Protein AF-A7RXL7-F1 (afdb_monomer)

Organism: Nematostella vectensis (NCBI:txid45351)

pLDDT: mean 79.3, std 6.19, range [54.34, 87.06]

Solvent-accessible surface area (backbone atoms only — not comparable to full-atom values): 6819 Å² total; per-residue (Å²): 88,78,49,80,42,69,47,78,43,75,47,77,44,67,46,61,31,39,38,41,32,39,37,41,36,38,36,43,36,38,38,40,35,38,38,41,33,40,39,40,36,37,36,44,30,40,35,41,36,39,38,41,29,40,34,39,34,36,33,42,14,43,27,36,27,37,29,42,19,44,31,35,27,38,27,41,9,59,71,20,36,11,36,24,42,16,46,30,36,18,37,13,39,12,52,29,32,8,36,15,43,10,48,27,33,20,37,8,40,12,44,36,34,12,34,24,40,27,47,51,86,32,50,29,40,20,42,12,55,26,36,15,38,35,39,28,38,20,39,31,39,35,34,10,42,35,36,30,38,34,47,29,38,31,40,36,38,34,62,49,60,65,51,68,47,79,48,49,60,62,50,72,46,112

Nearest PDB structures (foldseek):
  4kh3-assembly1_A  TM=2.707E-01  e=5.038E+00  Escherichia coli CFT073
  5awf-assembly1_B  TM=1.633E-01  e=7.464E+00  Escherichia coli K-12

Secondary structure (DSSP, 8-state):
-B--EEEEEE--EEEEEE--EEEEEE--EEEEEE--EEEEEE--EEEEEE--EEEEEE--EEEEEE--EEEEEE--BSSSEEE--EEEEEE--BSSEEE--EEEEEE--BSSEEE--B-SSSEEEEEESSEEE--EEEEEEEEEEEEEEEEEEEEEE--EEEEEEEEEEEEEE-

Structure (mmCIF, N/CA/C/O backbone):
data_AF-A7RXL7-F1
#
_entry.id   AF-A7RXL7-F1
#
loop_
_atom_site.group_PDB
_atom_site.id
_atom_site.type_symbol
_atom_site.label_atom_id
_atom_site.label_alt_id
_atom_site.label_comp_id
_atom_site.label_asym_id
_atom_site.label_entity_id
_atom_site.label_seq_id
_atom_site.pdbx_PDB_ins_code
_atom_site.Cartn_x
_atom_site.Cartn_y
_atom_site.Cartn_z
_atom_site.occupancy
_atom_site.B_iso_or_equiv
_atom_site.auth_seq_id
_atom_site.auth_comp_id
_atom_site.auth_asym_id
_atom_site.auth_atom_id
_atom_site.pdbx_PDB_model_num
ATOM 1 N N . SER A 1 1 ? -0.174 -0.316 28.210 1.00 63.88 1 SER A N 1
ATOM 2 C CA . SER A 1 1 ? -1.585 -0.560 28.587 1.00 63.88 1 SER A CA 1
ATOM 3 C C . SER A 1 1 ? -2.302 -1.391 27.537 1.00 63.88 1 SER A C 1
ATOM 5 O O . SER A 1 1 ? -1.949 -1.295 26.365 1.00 63.88 1 SER A O 1
ATOM 7 N N . THR A 1 2 ? -3.284 -2.207 27.929 1.00 75.81 2 THR A N 1
ATOM 8 C CA . THR A 1 2 ? -4.058 -3.073 27.020 1.00 75.81 2 THR A CA 1
ATOM 9 C C . THR A 1 2 ? -5.539 -2.704 27.046 1.00 75.81 2 THR A C 1
ATOM 11 O O . THR A 1 2 ? -6.138 -2.681 28.116 1.00 75.81 2 THR A O 1
ATOM 14 N N . CYS A 1 3 ? -6.138 -2.443 25.881 1.00 71.31 3 CYS A N 1
ATOM 15 C CA . CYS A 1 3 ? -7.556 -2.077 25.762 1.00 71.31 3 CYS A CA 1
ATOM 16 C C . CYS A 1 3 ? -8.252 -2.955 24.706 1.00 71.31 3 CYS A C 1
ATOM 18 O O . CYS A 1 3 ? -8.217 -2.622 23.520 1.00 71.31 3 C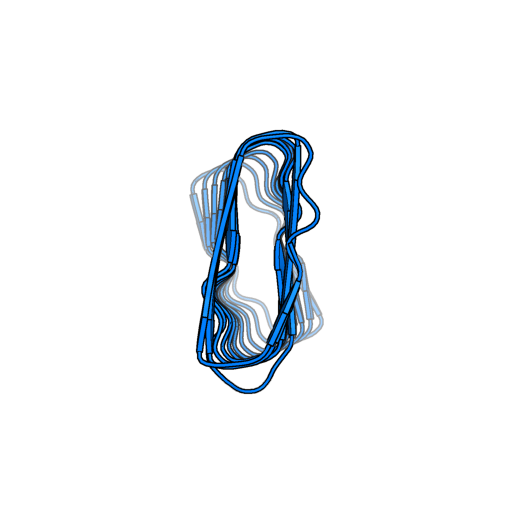YS A O 1
ATOM 20 N N . PRO A 1 4 ? -8.825 -4.107 25.098 1.00 78.12 4 PRO A N 1
ATOM 21 C CA . PRO A 1 4 ? -9.578 -4.960 24.189 1.00 78.12 4 PRO A CA 1
ATOM 22 C C . PRO A 1 4 ? -10.978 -4.397 23.909 1.00 78.12 4 PRO A C 1
ATOM 24 O O . PRO A 1 4 ? -11.679 -3.980 24.826 1.00 78.12 4 PRO A O 1
ATOM 27 N N . ALA A 1 5 ? -11.404 -4.447 22.647 1.00 75.38 5 ALA A N 1
ATOM 28 C CA . ALA A 1 5 ? -12.694 -3.929 22.192 1.00 75.38 5 ALA A CA 1
ATOM 29 C C . ALA A 1 5 ? -13.481 -4.936 21.331 1.00 75.38 5 ALA A C 1
ATOM 31 O O . ALA A 1 5 ? -12.906 -5.699 20.544 1.00 75.38 5 ALA A O 1
ATOM 32 N N . ARG A 1 6 ? -14.817 -4.916 21.442 1.00 75.62 6 ARG A N 1
ATOM 33 C CA . ARG A 1 6 ? -15.749 -5.671 20.585 1.00 75.62 6 ARG A CA 1
ATOM 34 C C . ARG A 1 6 ? -16.899 -4.771 20.134 1.00 75.62 6 ARG A C 1
ATOM 36 O O . ARG A 1 6 ? -17.438 -4.025 20.940 1.00 75.62 6 ARG A O 1
ATOM 43 N N . GLY A 1 7 ? -17.310 -4.901 18.875 1.00 76.44 7 GLY A N 1
ATOM 44 C CA . GLY A 1 7 ? -18.376 -4.081 18.296 1.00 76.44 7 GLY A CA 1
ATOM 45 C C . GLY A 1 7 ? -17.825 -2.764 17.758 1.00 76.44 7 GLY A C 1
ATOM 46 O O . GLY A 1 7 ? -16.841 -2.785 17.022 1.00 76.44 7 GLY A O 1
ATOM 47 N N . VAL A 1 8 ? -18.466 -1.644 18.099 1.00 80.56 8 VAL A N 1
ATOM 48 C CA . VAL A 1 8 ? -17.968 -0.292 17.806 1.00 80.56 8 VAL A CA 1
ATOM 49 C C . VAL A 1 8 ? -17.263 0.237 19.050 1.00 80.56 8 VAL A C 1
ATOM 51 O O . VAL A 1 8 ? -17.856 0.254 20.127 1.00 80.56 8 VAL A O 1
ATOM 54 N N . SER A 1 9 ? -15.990 0.619 18.955 1.00 79.44 9 SER A N 1
ATOM 55 C CA . SER A 1 9 ? -15.236 1.057 20.139 1.00 79.44 9 SER A CA 1
ATOM 56 C C . SER A 1 9 ? -14.119 2.048 19.833 1.00 79.44 9 SER A C 1
ATOM 58 O O . SER A 1 9 ? -13.564 2.084 18.732 1.00 79.44 9 SER A O 1
ATOM 60 N N . THR A 1 10 ? -13.749 2.809 20.863 1.00 82.56 10 THR A N 1
ATOM 61 C CA . THR A 1 10 ? -12.677 3.805 20.821 1.00 82.56 10 THR A CA 1
ATOM 62 C C . THR A 1 10 ? -11.711 3.556 21.976 1.00 82.56 10 THR A C 1
ATOM 64 O O . THR A 1 10 ? -12.124 3.569 23.132 1.00 82.56 10 THR A O 1
ATOM 67 N N . CYS A 1 11 ? -10.423 3.349 21.688 1.00 77.56 11 CYS A N 1
ATOM 68 C CA . CYS A 1 11 ? -9.404 3.061 22.705 1.00 77.56 11 CYS A CA 1
ATOM 69 C C . CYS A 1 11 ? -8.204 4.015 22.580 1.00 77.56 11 CYS A C 1
ATOM 71 O O . CYS A 1 11 ? -7.239 3.700 21.878 1.00 77.56 11 CYS A O 1
ATOM 73 N N . PRO A 1 12 ? -8.249 5.192 23.231 1.00 82.25 12 PRO A N 1
ATOM 74 C CA . PRO A 1 12 ? -7.122 6.114 23.280 1.00 82.25 12 PRO A CA 1
ATOM 75 C C . PRO A 1 12 ? -5.987 5.572 24.152 1.00 82.25 12 PRO A C 1
ATOM 77 O O . PRO A 1 12 ? -6.221 5.097 25.261 1.00 82.25 12 PRO A O 1
ATOM 80 N N . ALA A 1 13 ? -4.750 5.703 23.682 1.00 77.06 13 ALA A N 1
ATOM 81 C CA . ALA A 1 13 ? -3.569 5.227 24.391 1.00 77.06 13 ALA A CA 1
ATOM 82 C C . ALA A 1 13 ? -2.415 6.245 24.394 1.00 77.06 13 ALA A C 1
ATOM 84 O O . ALA A 1 13 ? -2.224 7.021 23.451 1.00 77.06 13 ALA A O 1
ATOM 85 N N . LYS A 1 14 ? -1.611 6.222 25.463 1.00 80.19 14 LYS A N 1
ATOM 86 C CA . LYS A 1 14 ? -0.350 6.969 25.596 1.00 80.19 14 LYS A CA 1
ATOM 87 C C . LYS A 1 14 ? 0.764 6.019 26.045 1.00 80.19 14 LYS A C 1
ATOM 89 O O . LYS A 1 14 ? 0.511 5.108 26.828 1.00 80.19 14 LYS A O 1
ATOM 94 N N . GLY A 1 15 ? 1.987 6.251 25.573 1.00 79.56 15 GLY A N 1
ATOM 95 C CA . GLY A 1 15 ? 3.134 5.385 25.859 1.00 79.56 15 GLY A CA 1
ATOM 96 C C . GLY A 1 15 ? 3.096 4.107 25.022 1.00 79.56 15 GLY A C 1
ATOM 97 O O . GLY A 1 15 ? 2.686 4.154 23.865 1.00 79.56 15 GLY A O 1
ATOM 98 N N . VAL A 1 16 ? 3.519 2.980 25.599 1.00 83.44 16 VAL A N 1
ATOM 99 C CA . VAL A 1 16 ? 3.490 1.660 24.947 1.00 83.44 16 VAL A CA 1
ATOM 100 C C . VAL A 1 16 ? 2.136 0.997 25.199 1.00 83.44 16 VAL A C 1
ATOM 102 O O . VAL A 1 16 ? 1.749 0.772 26.352 1.00 83.44 16 VAL A O 1
ATOM 105 N N 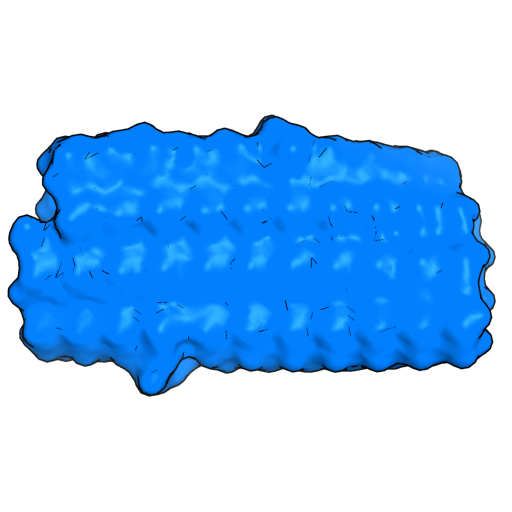. SER A 1 17 ? 1.374 0.710 24.141 1.00 81.31 17 SER A N 1
ATOM 106 C CA . SER A 1 17 ? 0.018 0.157 24.282 1.00 81.31 17 SER A CA 1
ATOM 107 C C . SER A 1 17 ? -0.394 -0.838 23.205 1.00 81.31 17 SER A C 1
ATOM 109 O O . SER A 1 17 ? 0.056 -0.773 22.061 1.00 81.31 17 SER A O 1
ATOM 111 N N . THR A 1 18 ? -1.315 -1.729 23.577 1.00 83.19 18 THR A N 1
ATOM 112 C CA . THR A 1 18 ? -1.871 -2.752 22.689 1.00 83.19 18 THR A CA 1
ATOM 113 C C . THR A 1 18 ? -3.399 -2.724 22.729 1.00 83.19 18 THR A C 1
ATOM 115 O O . THR A 1 18 ? -4.000 -2.947 23.777 1.00 83.19 18 THR A O 1
ATOM 118 N N . CYS A 1 19 ? -4.047 -2.489 21.589 1.00 80.19 19 CYS A N 1
ATOM 119 C CA . CYS A 1 19 ? -5.506 -2.351 21.498 1.00 80.19 19 CYS A CA 1
ATOM 120 C C . CYS A 1 19 ? -6.090 -3.380 20.514 1.00 80.19 19 CYS A C 1
ATOM 122 O O . CYS A 1 19 ? -6.258 -3.067 19.331 1.00 80.19 19 CYS A O 1
ATOM 124 N N . PRO A 1 20 ? -6.339 -4.631 20.949 1.00 84.06 20 PRO A N 1
ATOM 125 C CA . PRO A 1 20 ? -6.944 -5.646 20.099 1.00 84.06 20 PRO A CA 1
ATOM 126 C C . PRO A 1 20 ? -8.446 -5.398 19.918 1.00 84.06 20 PRO A C 1
ATOM 128 O O . PRO A 1 20 ? -9.171 -5.231 20.897 1.00 84.06 20 PRO A O 1
ATOM 131 N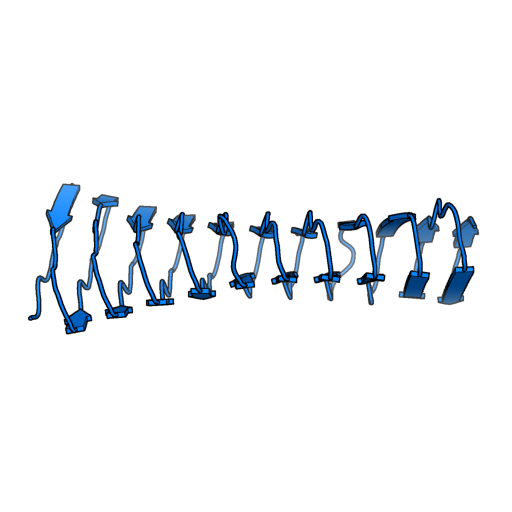 N . ALA A 1 21 ? -8.936 -5.448 18.679 1.00 81.31 21 ALA A N 1
ATOM 132 C CA . ALA A 1 21 ? -10.341 -5.176 18.383 1.00 81.31 21 ALA A CA 1
ATOM 133 C C . ALA A 1 21 ? -11.005 -6.198 17.446 1.00 81.31 21 ALA A C 1
ATOM 135 O O . ALA A 1 21 ? -10.378 -6.772 16.548 1.00 81.31 21 ALA A O 1
ATOM 136 N N . ARG A 1 22 ? -12.315 -6.402 17.630 1.00 83.44 22 ARG A N 1
ATOM 137 C CA . ARG A 1 22 ? -13.193 -7.107 16.681 1.00 83.44 22 ARG A CA 1
ATOM 138 C C . ARG A 1 22 ? -14.406 -6.239 16.347 1.00 83.44 22 ARG A C 1
ATOM 140 O O . ARG A 1 22 ? -15.131 -5.866 17.261 1.00 83.44 22 ARG A O 1
ATOM 147 N N . GLY A 1 23 ? -14.656 -5.988 15.065 1.00 83.56 23 GLY A N 1
ATOM 148 C CA . GLY A 1 23 ? -15.726 -5.103 14.597 1.00 83.56 23 GLY A CA 1
ATOM 149 C C . GLY A 1 23 ? -15.164 -3.816 14.000 1.00 83.56 23 GLY A C 1
ATOM 150 O O . GLY A 1 23 ? -14.261 -3.881 13.166 1.00 83.56 23 GLY A O 1
ATOM 151 N N . VAL A 1 24 ? -15.700 -2.669 14.415 1.00 83.88 24 VAL A N 1
ATOM 152 C CA . VAL A 1 24 ? -15.262 -1.334 13.992 1.00 83.88 24 VAL A CA 1
ATOM 153 C C . VAL A 1 24 ? -14.543 -0.668 15.161 1.00 83.88 24 VAL A C 1
ATOM 155 O O . VAL A 1 24 ? -15.140 -0.432 16.205 1.00 83.88 24 VAL A O 1
ATOM 158 N N . SER A 1 25 ? -13.258 -0.356 15.017 1.00 82.62 25 SER A N 1
ATOM 159 C CA . SER A 1 25 ? -12.479 0.209 16.123 1.00 82.62 25 SER A CA 1
ATOM 160 C C . SER A 1 25 ? -11.669 1.420 15.716 1.00 82.62 25 SER A C 1
ATOM 162 O O . SER A 1 25 ? -11.098 1.461 14.627 1.00 82.62 25 SER A O 1
ATOM 164 N N . THR A 1 26 ? -11.566 2.377 16.636 1.00 84.25 26 THR A N 1
ATOM 165 C CA . THR A 1 26 ? -10.654 3.512 16.515 1.00 84.25 26 THR A CA 1
ATOM 166 C C . THR A 1 26 ? -9.684 3.538 17.690 1.00 84.25 26 THR A C 1
ATOM 168 O O . THR A 1 26 ? -10.097 3.630 18.843 1.00 84.25 26 THR A O 1
ATOM 171 N N . CYS A 1 27 ? -8.382 3.495 17.416 1.00 79.81 27 CYS A N 1
ATOM 172 C CA . CYS A 1 27 ? -7.338 3.455 18.443 1.00 79.81 27 CYS A CA 1
ATOM 173 C C . CYS A 1 27 ? -6.340 4.608 18.250 1.00 79.81 27 CYS A C 1
ATOM 175 O O . CYS A 1 27 ? -5.299 4.417 17.617 1.00 79.81 27 CYS A O 1
ATOM 177 N N . PRO A 1 28 ? -6.645 5.826 18.736 1.00 84.69 28 PRO A N 1
ATOM 178 C CA . PRO A 1 28 ? -5.704 6.937 18.701 1.00 84.69 28 PRO A CA 1
ATOM 179 C C . PRO A 1 28 ? -4.563 6.717 19.696 1.00 84.69 28 PRO A C 1
ATOM 181 O O . PRO A 1 28 ? -4.805 6.482 20.879 1.00 84.69 28 PRO A O 1
ATOM 184 N N . ALA A 1 29 ? -3.322 6.860 19.241 1.00 82.19 29 ALA A N 1
ATOM 185 C CA . ALA A 1 29 ? -2.147 6.614 20.064 1.00 82.19 29 ALA A CA 1
ATOM 186 C C . ALA A 1 29 ? -1.098 7.733 20.010 1.00 82.19 29 ALA A C 1
ATOM 188 O O . ALA A 1 29 ? -0.861 8.367 18.976 1.00 82.19 29 ALA A O 1
ATOM 189 N N . ARG A 1 30 ? -0.409 7.943 21.137 1.00 83.56 30 ARG A N 1
ATOM 190 C CA . ARG A 1 30 ? 0.841 8.715 21.217 1.00 83.56 30 ARG A CA 1
ATOM 191 C C . ARG A 1 30 ? 1.936 7.853 21.837 1.00 83.56 30 ARG A C 1
ATOM 193 O O . ARG A 1 30 ? 1.797 7.461 22.991 1.00 83.56 30 ARG A O 1
ATOM 200 N N . GLY A 1 31 ? 3.020 7.626 21.104 1.00 83.00 31 GLY A N 1
ATOM 201 C CA . GLY A 1 31 ? 4.101 6.723 21.496 1.00 83.00 31 GLY A CA 1
ATOM 202 C C . GLY A 1 31 ? 4.172 5.509 20.576 1.00 83.00 31 GLY A C 1
ATOM 203 O O . GLY A 1 31 ? 4.053 5.653 19.358 1.00 83.00 31 GLY A O 1
ATOM 204 N N . GLU A 1 32 ? 4.378 4.335 21.162 1.00 84.38 32 GLU A N 1
ATOM 205 C CA . GLU A 1 32 ? 4.424 3.061 20.451 1.00 84.38 32 GLU A CA 1
ATOM 206 C C . GLU A 1 32 ? 3.099 2.322 20.637 1.00 84.38 32 GLU A C 1
ATOM 208 O O . GLU A 1 32 ? 2.609 2.160 21.757 1.00 84.38 32 GLU A O 1
ATOM 213 N N . SER A 1 33 ? 2.458 1.889 19.553 1.00 83.56 33 SER A N 1
ATOM 214 C CA . SER A 1 33 ? 1.171 1.203 19.679 1.00 83.56 33 SER A CA 1
ATOM 215 C C . SER A 1 33 ? 0.951 0.087 18.683 1.00 83.56 33 SER A C 1
ATOM 217 O O . SER A 1 33 ? 1.217 0.235 17.492 1.00 83.56 33 SER A O 1
ATOM 219 N N . THR A 1 34 ? 0.376 -1.005 19.185 1.00 84.88 34 THR A N 1
ATOM 220 C CA . THR A 1 34 ? 0.017 -2.183 18.397 1.00 84.88 34 THR A CA 1
ATOM 221 C C . THR A 1 34 ? -1.492 -2.403 18.436 1.00 84.88 34 THR A C 1
ATOM 223 O O . THR A 1 34 ? -2.069 -2.654 19.489 1.00 84.88 34 THR A O 1
ATOM 226 N N . CYS A 1 35 ? -2.160 -2.314 17.290 1.00 81.06 35 CYS A N 1
ATOM 227 C CA . CYS A 1 35 ? -3.621 -2.384 17.195 1.00 81.06 35 CYS A CA 1
ATOM 228 C C . CYS A 1 35 ? -4.056 -3.514 16.253 1.00 81.06 35 CYS A C 1
ATOM 230 O O . CYS A 1 35 ? -4.350 -3.265 15.081 1.00 81.06 35 CYS A O 1
ATOM 232 N N . PRO A 1 36 ? -4.057 -4.775 16.719 1.00 85.50 36 PRO A N 1
ATOM 233 C CA . PRO A 1 36 ? -4.502 -5.892 15.906 1.00 85.50 36 PRO A CA 1
ATOM 234 C C . PRO A 1 36 ? -6.031 -5.914 15.806 1.00 85.50 36 PRO A C 1
ATOM 236 O O . PRO A 1 36 ? -6.728 -5.895 16.819 1.00 85.50 36 PRO A O 1
ATOM 239 N N . ALA A 1 37 ? -6.564 -6.003 14.589 1.00 83.88 37 ALA A N 1
ATOM 240 C CA . ALA A 1 37 ? -8.002 -5.921 14.354 1.00 83.88 37 ALA A CA 1
ATOM 241 C C . ALA A 1 37 ? -8.553 -7.010 13.423 1.00 83.88 37 ALA A C 1
ATOM 243 O O . ALA A 1 37 ? -7.895 -7.482 12.490 1.00 83.88 37 ALA A O 1
ATOM 244 N N . ARG A 1 38 ? -9.812 -7.392 13.656 1.00 85.94 38 ARG A N 1
ATOM 245 C CA . ARG A 1 38 ? -10.648 -8.130 12.697 1.00 85.94 38 ARG A CA 1
ATOM 246 C C . ARG A 1 38 ? -11.886 -7.294 12.379 1.00 85.94 38 ARG A C 1
ATOM 248 O O . ARG A 1 38 ? -12.670 -7.044 13.289 1.00 85.94 38 ARG A O 1
ATOM 255 N N . GLY A 1 39 ? -12.063 -6.903 11.120 1.00 85.81 39 GLY A N 1
ATOM 256 C CA . GLY A 1 39 ? -13.109 -5.981 10.676 1.00 85.81 39 GLY A CA 1
ATOM 257 C C . GLY A 1 39 ? -12.517 -4.683 10.128 1.00 85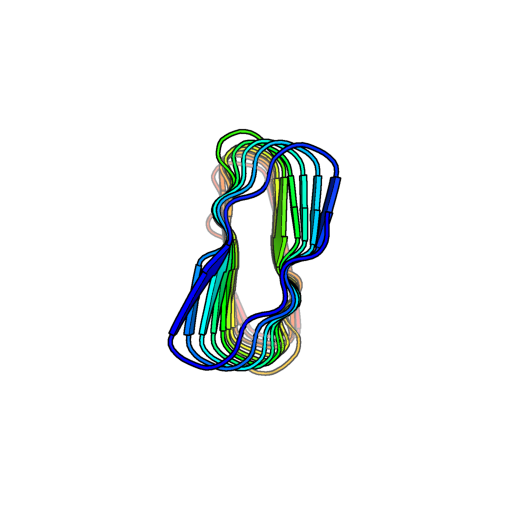.81 39 GLY A C 1
ATOM 258 O O . GLY A 1 39 ? -11.590 -4.730 9.320 1.00 85.81 39 GLY A O 1
ATOM 259 N N . VAL A 1 40 ? -13.054 -3.545 10.566 1.00 84.44 40 VAL A N 1
ATOM 260 C CA . VAL A 1 40 ? -12.612 -2.203 10.165 1.00 84.44 40 VAL A CA 1
ATOM 261 C C . VAL A 1 40 ? -11.851 -1.563 11.321 1.00 84.44 40 VAL A C 1
ATOM 263 O O . VAL A 1 40 ? -12.361 -1.479 12.436 1.00 84.44 40 VAL A O 1
ATOM 266 N N . SER A 1 41 ? -10.627 -1.103 11.077 1.00 83.56 41 SER A N 1
ATOM 267 C CA . SER A 1 41 ? -9.807 -0.477 12.116 1.00 83.56 41 SER A CA 1
ATOM 268 C C . SER A 1 41 ? -9.172 0.814 11.647 1.00 83.56 41 SER A C 1
ATOM 270 O O . SER A 1 41 ? -8.555 0.851 10.583 1.00 83.56 41 SER A O 1
ATOM 272 N N . THR A 1 42 ? -9.268 1.846 12.480 1.00 85.81 42 THR A N 1
ATOM 273 C CA . THR A 1 42 ? -8.579 3.117 12.281 1.00 85.81 42 THR A CA 1
ATOM 274 C C . THR A 1 42 ? -7.630 3.372 13.446 1.00 85.81 42 THR A C 1
ATOM 276 O O . THR A 1 42 ? -8.064 3.465 14.591 1.00 85.81 42 THR A O 1
ATOM 279 N N . CYS A 1 43 ? -6.328 3.510 13.198 1.00 81.75 43 CYS A N 1
ATOM 280 C CA . CYS A 1 43 ? -5.354 3.762 14.267 1.00 81.75 43 CYS A CA 1
ATOM 281 C C . CYS A 1 43 ? -4.480 4.977 13.938 1.00 81.75 43 CYS A C 1
ATOM 283 O O . CYS A 1 43 ? -3.398 4.842 13.362 1.00 81.75 43 CYS A O 1
ATOM 285 N N . PRO A 1 44 ? -4.947 6.190 14.274 1.00 85.88 44 PRO A N 1
ATOM 286 C CA . PRO A 1 44 ? -4.143 7.394 14.154 1.00 85.88 44 PRO A CA 1
ATOM 287 C C . PRO A 1 44 ? -3.038 7.399 15.211 1.00 85.88 44 PRO A C 1
ATOM 289 O O . PRO A 1 44 ? -3.322 7.290 16.403 1.00 85.88 44 PRO A O 1
ATOM 292 N N . ALA A 1 45 ? -1.788 7.592 14.803 1.00 83.31 45 ALA A N 1
ATOM 293 C CA . ALA A 1 45 ? -0.655 7.573 15.719 1.00 83.31 45 ALA A CA 1
ATOM 294 C C . ALA A 1 45 ? 0.283 8.776 15.564 1.00 83.31 45 ALA A C 1
ATOM 296 O O . ALA A 1 45 ? 0.535 9.289 14.471 1.00 83.31 45 ALA A O 1
ATOM 297 N N . ARG A 1 46 ? 0.861 9.212 16.686 1.00 85.25 46 ARG A N 1
ATOM 298 C CA . ARG A 1 46 ? 2.073 10.044 16.714 1.00 85.25 46 ARG A CA 1
ATOM 299 C C . ARG A 1 46 ? 3.193 9.217 17.339 1.00 85.25 46 ARG A C 1
ATOM 301 O O . ARG A 1 46 ? 3.098 8.911 18.524 1.00 85.25 46 ARG A O 1
ATOM 308 N N . GLY A 1 47 ? 4.214 8.871 16.558 1.00 84.94 47 GLY A N 1
ATOM 309 C CA . GLY A 1 47 ? 5.274 7.943 16.961 1.00 84.94 47 GLY A CA 1
ATOM 310 C C . GLY A 1 47 ? 5.340 6.713 16.056 1.00 84.94 47 GLY A C 1
ATOM 311 O O . GLY A 1 47 ? 5.363 6.853 14.831 1.00 84.94 47 GLY A O 1
ATOM 312 N N . VAL A 1 48 ? 5.387 5.527 16.664 1.00 84.25 48 VAL A N 1
ATOM 313 C CA . VAL A 1 48 ? 5.489 4.235 15.973 1.00 84.25 48 VAL A CA 1
ATOM 314 C C . VAL A 1 48 ? 4.170 3.486 16.123 1.00 84.25 48 VAL A C 1
ATOM 316 O O . VAL A 1 48 ? 3.661 3.322 17.230 1.00 84.25 48 VAL A O 1
ATOM 319 N N . SER A 1 49 ? 3.594 3.032 15.013 1.00 83.75 49 SER A N 1
ATOM 320 C CA . SER A 1 49 ? 2.335 2.287 15.038 1.00 83.75 49 SER A CA 1
ATOM 321 C C . SER A 1 49 ? 2.381 1.043 14.175 1.00 83.75 49 SER A C 1
ATOM 323 O O . SER A 1 49 ? 2.824 1.090 13.027 1.00 83.75 49 SER A O 1
ATOM 325 N N . THR A 1 50 ? 1.861 -0.046 14.733 1.00 85.94 50 THR A N 1
ATOM 326 C CA . THR A 1 50 ? 1.709 -1.328 14.060 1.00 85.94 50 THR A CA 1
ATOM 327 C C . THR A 1 50 ? 0.242 -1.749 14.080 1.00 85.94 50 THR A C 1
ATOM 329 O O . THR A 1 50 ? -0.349 -1.937 15.142 1.00 85.94 50 THR A O 1
ATOM 332 N N . CYS A 1 51 ? -0.352 -1.937 12.905 1.00 82.56 51 CYS A N 1
ATOM 333 C CA . CYS A 1 51 ? -1.769 -2.254 12.731 1.00 82.56 51 CYS A CA 1
ATOM 334 C C . CYS A 1 51 ? -1.984 -3.529 11.905 1.00 82.56 51 CYS A C 1
ATOM 336 O O . CYS A 1 51 ? -2.235 -3.455 10.700 1.00 82.56 51 CYS A O 1
ATOM 338 N N . PRO A 1 52 ? -1.876 -4.723 12.502 1.00 85.94 52 PRO A N 1
ATOM 339 C CA . PRO A 1 52 ? -2.217 -5.952 11.803 1.00 85.94 52 PRO A CA 1
ATOM 340 C C . PRO A 1 52 ? -3.737 -6.084 11.660 1.00 85.94 52 PRO A C 1
ATOM 342 O O . PRO A 1 52 ? -4.449 -6.085 12.662 1.00 85.94 52 PRO A O 1
ATOM 345 N N . ALA A 1 53 ? -4.251 -6.268 10.446 1.00 84.62 53 ALA A N 1
ATOM 346 C CA . ALA A 1 53 ? -5.691 -6.375 10.223 1.00 84.62 53 ALA A CA 1
ATOM 347 C C . ALA A 1 53 ? -6.112 -7.553 9.336 1.00 84.62 53 ALA A C 1
ATOM 349 O O . ALA A 1 53 ? -5.425 -7.971 8.401 1.00 84.62 53 ALA A O 1
ATOM 350 N N . ARG A 1 54 ? -7.304 -8.086 9.616 1.00 87.06 54 ARG A N 1
ATOM 351 C CA . ARG A 1 54 ? -8.093 -8.877 8.660 1.00 87.06 54 ARG A CA 1
ATOM 352 C C . ARG A 1 54 ? -9.358 -8.088 8.336 1.00 87.06 54 ARG A C 1
ATOM 354 O O . ARG A 1 54 ? -10.200 -7.953 9.221 1.00 87.06 54 ARG A O 1
ATOM 361 N N . GLY A 1 55 ? -9.472 -7.585 7.111 1.00 86.94 55 GLY A N 1
ATOM 362 C CA . GLY A 1 55 ? -10.509 -6.643 6.687 1.00 86.94 55 GLY A CA 1
ATOM 363 C C . GLY A 1 55 ? -9.900 -5.339 6.174 1.00 86.94 55 GLY A C 1
ATOM 364 O O . GLY A 1 55 ? -8.961 -5.380 5.380 1.00 86.94 55 GLY A O 1
ATOM 365 N N . VAL A 1 56 ? -10.431 -4.208 6.637 1.00 85.12 56 VAL A N 1
ATOM 366 C CA . VAL A 1 56 ? -10.017 -2.860 6.223 1.00 85.12 56 VAL A CA 1
ATOM 367 C C . VAL A 1 56 ? -9.236 -2.198 7.355 1.00 85.12 56 VAL A C 1
ATOM 369 O O . VAL A 1 56 ? -9.693 -2.164 8.499 1.00 85.12 56 VAL A O 1
ATOM 372 N N . SER A 1 57 ? -8.055 -1.662 7.052 1.00 84.88 57 SER A N 1
ATOM 373 C CA . SER A 1 57 ? -7.224 -0.958 8.027 1.00 84.88 57 SER A CA 1
ATOM 374 C C . SER A 1 57 ? -6.734 0.381 7.515 1.00 84.88 57 SER A C 1
ATOM 376 O O . SER A 1 57 ? -6.170 0.475 6.426 1.00 84.88 57 SER A O 1
ATOM 378 N N . THR A 1 58 ? -6.881 1.397 8.358 1.00 86.44 58 THR A N 1
ATOM 379 C CA . THR A 1 58 ? -6.392 2.745 8.099 1.00 86.44 58 THR A CA 1
ATOM 380 C C . THR A 1 58 ? -5.509 3.196 9.254 1.00 86.44 58 THR A C 1
ATOM 382 O O . THR A 1 58 ? -6.006 3.408 10.358 1.00 86.44 58 THR A O 1
ATOM 385 N N . CYS A 1 59 ? -4.208 3.395 9.034 1.00 83.44 59 CYS A N 1
ATOM 386 C CA . CYS A 1 59 ? -3.313 3.889 10.091 1.00 83.44 59 CYS A CA 1
ATOM 387 C C . CYS A 1 59 ? -2.522 5.118 9.652 1.00 83.44 59 CYS A C 1
ATOM 389 O O . CYS A 1 59 ? -1.404 5.015 9.145 1.00 83.44 59 CYS A O 1
ATOM 391 N N . PRO A 1 60 ? -3.100 6.313 9.849 1.00 85.44 60 PRO A N 1
ATOM 392 C CA . PRO A 1 60 ? -2.387 7.566 9.682 1.00 85.44 60 PRO A CA 1
ATOM 393 C C . PRO A 1 60 ? -1.339 7.726 10.782 1.00 85.44 60 PRO A C 1
ATOM 395 O O . PRO A 1 60 ? -1.679 7.720 11.964 1.00 85.44 60 PRO A O 1
ATOM 398 N N . ALA A 1 61 ? -0.078 7.944 10.417 1.00 84.00 61 ALA A N 1
ATOM 399 C CA . ALA A 1 61 ? 0.983 8.194 11.386 1.00 84.00 61 ALA A CA 1
ATOM 400 C C . ALA A 1 61 ? 1.742 9.495 11.113 1.00 84.00 61 ALA A C 1
ATOM 402 O O . ALA A 1 61 ? 2.056 9.845 9.974 1.00 84.00 61 ALA A O 1
ATOM 403 N N . ARG A 1 62 ? 2.114 10.194 12.188 1.00 85.25 62 ARG A N 1
ATOM 404 C CA . ARG A 1 62 ? 3.239 11.139 12.188 1.00 85.25 62 ARG A CA 1
ATOM 405 C C . ARG A 1 62 ? 4.442 10.417 12.789 1.00 85.25 62 ARG A C 1
ATOM 407 O O . ARG A 1 62 ? 4.542 10.334 14.012 1.00 85.25 62 ARG A O 1
ATOM 414 N N . GLY A 1 63 ? 5.288 9.852 11.932 1.00 84.88 63 GLY A N 1
ATOM 415 C CA . GLY A 1 63 ? 6.393 8.975 12.321 1.00 84.88 63 GLY A CA 1
ATOM 416 C C . GLY A 1 63 ? 6.435 7.719 11.455 1.00 84.88 63 GLY A C 1
ATOM 417 O O . GLY A 1 63 ? 6.362 7.822 10.229 1.00 84.88 63 GLY A O 1
ATOM 418 N N . VAL A 1 64 ? 6.551 6.554 12.091 1.00 84.12 64 VAL A N 1
ATOM 419 C CA . VAL A 1 64 ? 6.649 5.253 11.417 1.00 84.12 64 VAL A CA 1
ATOM 420 C C . VAL A 1 64 ? 5.325 4.502 11.539 1.00 84.12 64 VAL A C 1
ATOM 422 O O . VAL A 1 64 ? 4.772 4.384 12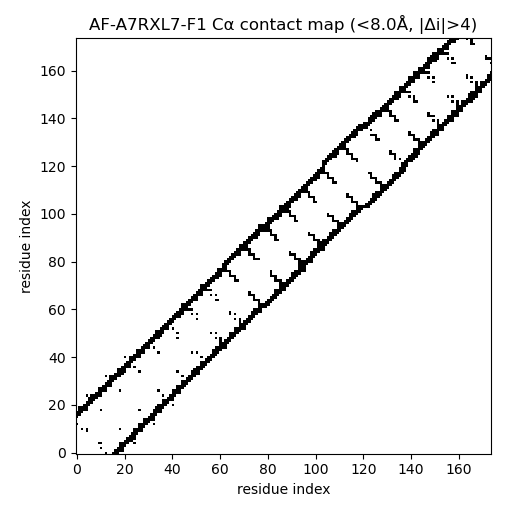.631 1.00 84.12 64 VAL A O 1
ATOM 425 N N . SER A 1 65 ? 4.820 3.980 10.421 1.00 84.88 65 SER A N 1
ATOM 426 C CA . SER A 1 65 ? 3.611 3.153 10.388 1.00 84.88 65 SER A CA 1
ATOM 427 C C . SER A 1 65 ? 3.870 1.828 9.693 1.00 84.88 65 SER A C 1
ATOM 429 O O . SER A 1 65 ? 4.470 1.800 8.616 1.00 84.88 65 SER A O 1
ATOM 431 N N . THR A 1 66 ? 3.379 0.744 10.290 1.00 86.25 66 THR A N 1
ATOM 432 C CA . THR A 1 66 ? 3.396 -0.593 9.703 1.00 86.25 66 THR A CA 1
ATOM 433 C C . THR A 1 66 ? 1.998 -1.200 9.732 1.00 86.25 66 THR A C 1
ATOM 435 O O . THR A 1 66 ? 1.426 -1.385 10.802 1.00 86.25 66 THR A O 1
ATOM 438 N N . CYS A 1 67 ? 1.449 -1.568 8.575 1.00 83.69 67 CYS A N 1
ATOM 439 C CA . CYS A 1 67 ? 0.067 -2.046 8.462 1.00 83.69 67 CYS A CA 1
ATOM 440 C C . CYS A 1 67 ? -0.064 -3.315 7.624 1.00 83.69 67 CYS A C 1
ATOM 442 O O . CYS A 1 67 ? -0.416 -3.259 6.438 1.00 83.69 67 CYS A O 1
ATOM 444 N N . PRO A 1 68 ? 0.223 -4.482 8.215 1.00 85.44 68 PRO A N 1
ATOM 445 C CA . PRO A 1 68 ? -0.007 -5.751 7.553 1.00 85.44 68 PRO A CA 1
ATOM 446 C C . PRO A 1 68 ? -1.510 -6.041 7.471 1.00 85.44 68 PRO A C 1
ATOM 448 O O . PRO A 1 68 ? -2.154 -6.181 8.509 1.00 85.44 68 PRO A O 1
ATOM 451 N N . ALA A 1 69 ? -2.069 -6.211 6.271 1.00 84.50 69 ALA A N 1
ATOM 452 C CA . ALA A 1 69 ? -3.472 -6.607 6.125 1.00 84.50 69 ALA A CA 1
ATOM 453 C C . ALA A 1 69 ? -3.715 -7.808 5.213 1.00 84.50 69 ALA A C 1
ATOM 455 O O . ALA A 1 69 ? -3.010 -8.079 4.237 1.00 84.50 69 ALA A O 1
ATOM 456 N N . ARG A 1 70 ? -4.791 -8.529 5.531 1.00 86.00 70 ARG A N 1
ATOM 457 C CA . ARG A 1 70 ? -5.520 -9.376 4.582 1.00 86.00 70 ARG A CA 1
ATOM 458 C C . ARG A 1 70 ? -6.822 -8.656 4.248 1.00 86.00 70 ARG A C 1
ATOM 460 O O . ARG A 1 70 ? -7.699 -8.618 5.108 1.00 86.00 70 ARG A O 1
ATOM 467 N N . GLY A 1 71 ? -6.909 -8.091 3.050 1.00 85.56 71 GLY A N 1
ATOM 468 C CA . GLY A 1 71 ? -7.948 -7.150 2.643 1.00 85.56 71 GLY A CA 1
ATOM 469 C C . GLY A 1 71 ? -7.334 -5.836 2.166 1.00 85.56 71 GLY A C 1
ATOM 470 O O . GLY A 1 71 ? -6.400 -5.849 1.361 1.00 85.56 71 GLY A O 1
ATOM 471 N N . GLU A 1 72 ? -7.851 -4.725 2.676 1.00 85.12 72 GLU A N 1
ATOM 472 C CA . GLU A 1 72 ? -7.459 -3.376 2.270 1.00 85.12 72 GLU A CA 1
ATOM 473 C C . GLU A 1 72 ? -6.666 -2.677 3.377 1.00 85.12 72 GLU A C 1
ATOM 475 O O . GLU A 1 72 ? -7.065 -2.676 4.543 1.00 85.12 72 GLU A O 1
ATOM 480 N N . SER A 1 73 ? -5.543 -2.067 3.002 1.00 85.19 73 SER A N 1
ATOM 481 C CA . SER A 1 73 ? -4.681 -1.297 3.902 1.00 85.19 73 SER A CA 1
ATOM 482 C C . SER A 1 73 ? -4.419 0.093 3.351 1.00 85.19 73 SER A C 1
ATOM 484 O O . SER A 1 73 ? -3.975 0.231 2.212 1.00 85.19 73 SER A O 1
ATOM 486 N N . THR A 1 74 ? -4.580 1.111 4.195 1.00 86.19 74 THR A N 1
ATOM 487 C CA . THR A 1 74 ? -4.206 2.495 3.892 1.00 86.19 74 THR A CA 1
ATOM 488 C C . THR A 1 74 ? -3.385 3.098 5.027 1.00 86.19 74 THR A C 1
ATOM 490 O O . THR A 1 74 ? -3.922 3.367 6.100 1.00 86.19 74 THR A O 1
ATOM 493 N N . CYS A 1 75 ? -2.090 3.361 4.816 1.00 83.44 75 CYS A N 1
ATOM 494 C CA . CYS A 1 75 ? -1.246 3.962 5.863 1.00 83.44 75 CYS A CA 1
ATOM 495 C C . CYS A 1 75 ? -0.494 5.198 5.376 1.00 83.44 75 CYS A C 1
ATOM 497 O O . CYS A 1 75 ? 0.590 5.099 4.794 1.00 83.44 75 CYS A O 1
ATOM 499 N N . PRO A 1 76 ? -1.070 6.391 5.595 1.00 84.69 76 PRO A N 1
ATOM 500 C CA . PRO A 1 76 ? -0.397 7.644 5.314 1.00 84.69 76 PRO A CA 1
ATOM 501 C C . PRO A 1 76 ? 0.618 7.995 6.410 1.00 84.69 76 PRO A C 1
ATOM 503 O O . PRO A 1 76 ? 0.257 8.099 7.582 1.00 84.69 76 PRO A O 1
ATOM 506 N N . ALA A 1 77 ? 1.874 8.249 6.029 1.00 83.38 77 ALA A N 1
ATOM 507 C CA . ALA A 1 77 ? 2.927 8.718 6.933 1.00 83.38 77 ALA A CA 1
ATOM 508 C C . ALA A 1 77 ? 3.332 10.178 6.654 1.00 83.38 77 ALA A C 1
ATOM 510 O O . ALA A 1 77 ? 3.995 10.522 5.665 1.00 83.38 77 ALA A O 1
ATOM 511 N N . GLY A 1 78 ? 2.972 11.063 7.584 1.00 75.56 78 GLY A N 1
ATOM 512 C CA . GLY A 1 78 ? 3.374 12.464 7.598 1.00 75.56 78 GLY A CA 1
ATOM 513 C C . GLY A 1 78 ? 4.790 12.629 8.146 1.00 75.56 78 GLY A C 1
ATOM 514 O O . GLY A 1 78 ? 4.963 12.797 9.347 1.00 75.56 78 GLY A O 1
ATOM 515 N N . GLY A 1 79 ? 5.794 12.594 7.266 1.00 70.88 79 GLY A N 1
ATOM 516 C CA . GLY A 1 79 ? 7.190 12.930 7.595 1.00 70.88 79 GLY A CA 1
ATOM 517 C C . GLY A 1 79 ? 8.118 11.751 7.897 1.00 70.88 79 GLY A C 1
ATOM 518 O O . GLY A 1 79 ? 9.315 11.972 8.017 1.00 70.88 79 GLY A O 1
ATOM 519 N N . GLY A 1 80 ? 7.602 10.521 7.958 1.00 79.94 80 GLY A N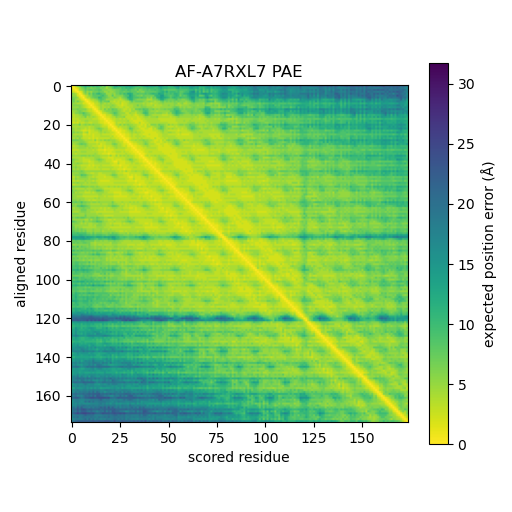 1
ATOM 520 C CA . GLY A 1 80 ? 8.408 9.326 8.216 1.00 79.94 80 GLY A CA 1
ATOM 521 C C . GLY A 1 80 ? 8.214 8.224 7.178 1.00 79.94 80 GLY A C 1
ATOM 522 O O . GLY A 1 80 ? 8.047 8.507 5.986 1.00 79.94 80 GLY A O 1
ATOM 523 N N . VAL A 1 81 ? 8.283 6.976 7.641 1.00 83.69 81 VAL A N 1
ATOM 524 C CA . VAL A 1 81 ? 8.255 5.769 6.807 1.00 83.69 81 VAL A CA 1
ATOM 525 C C . VAL A 1 81 ? 6.911 5.065 6.959 1.00 83.69 81 VAL A C 1
ATOM 527 O O . VAL A 1 81 ? 6.447 4.855 8.079 1.00 83.69 81 VAL A O 1
ATOM 530 N N . SER A 1 82 ? 6.296 4.690 5.840 1.00 85.75 82 SER A N 1
ATOM 531 C CA . SER A 1 82 ? 5.091 3.861 5.828 1.00 85.75 82 SER A CA 1
ATOM 532 C C . SER A 1 82 ? 5.361 2.518 5.172 1.00 85.75 82 SER A C 1
ATOM 534 O O . SER A 1 82 ? 5.895 2.467 4.062 1.00 85.75 82 SER A O 1
ATOM 536 N N . THR A 1 83 ? 4.965 1.440 5.842 1.00 85.75 83 THR A N 1
ATOM 537 C CA . THR A 1 83 ? 5.067 0.077 5.324 1.00 85.75 83 THR A CA 1
ATOM 538 C C . THR A 1 83 ? 3.711 -0.617 5.399 1.00 85.75 83 THR A C 1
ATOM 540 O O . THR A 1 83 ? 3.232 -0.895 6.493 1.00 85.75 83 THR A O 1
ATOM 543 N N . CYS A 1 84 ? 3.086 -0.965 4.272 1.00 83.00 84 CYS A N 1
ATOM 544 C CA . CYS A 1 84 ? 1.819 -1.716 4.290 1.00 83.00 84 CYS A CA 1
ATOM 545 C C . CYS A 1 84 ? 1.894 -2.968 3.407 1.00 83.00 84 CYS A C 1
ATOM 547 O O . CYS A 1 84 ? 1.620 -2.923 2.203 1.00 83.00 84 CYS A O 1
ATOM 549 N N . PRO A 1 85 ? 2.270 -4.116 3.993 1.00 84.44 85 PRO A N 1
ATOM 550 C CA . PRO A 1 85 ? 2.157 -5.403 3.330 1.00 84.44 85 PRO A CA 1
ATOM 551 C C . PRO A 1 85 ? 0.684 -5.821 3.250 1.00 84.44 85 PRO A C 1
ATOM 553 O O . PRO A 1 85 ? 0.032 -5.953 4.285 1.00 84.44 85 PRO A O 1
ATOM 556 N N . ALA A 1 86 ? 0.155 -6.080 2.054 1.00 82.88 86 ALA A N 1
ATOM 557 C CA . ALA A 1 86 ? -1.237 -6.512 1.899 1.00 82.88 86 ALA A CA 1
ATOM 558 C C . ALA A 1 86 ? -1.392 -7.779 1.049 1.00 82.88 86 ALA A C 1
ATOM 560 O O . ALA A 1 86 ? -0.685 -8.010 0.065 1.00 82.88 86 ALA A O 1
ATOM 561 N N . ARG A 1 87 ? -2.378 -8.605 1.403 1.00 84.31 87 ARG A N 1
ATOM 562 C CA . ARG A 1 87 ? -3.018 -9.540 0.465 1.00 84.31 87 ARG A CA 1
ATOM 563 C C . ARG A 1 87 ? -4.354 -8.921 0.063 1.00 84.31 87 ARG A C 1
ATOM 565 O O . ARG A 1 87 ? -5.287 -9.003 0.857 1.00 84.31 87 ARG A O 1
ATOM 572 N N . GLY A 1 88 ? -4.408 -8.286 -1.106 1.00 84.44 88 GLY A N 1
ATOM 573 C CA . GLY A 1 88 ? -5.510 -7.418 -1.524 1.00 84.44 88 GLY A CA 1
ATOM 574 C C . GLY A 1 88 ? -4.992 -6.073 -2.031 1.00 84.44 88 GLY A C 1
ATOM 575 O O . GLY A 1 88 ? -4.092 -6.049 -2.871 1.00 84.44 88 GLY A O 1
ATOM 576 N N . VAL A 1 89 ? -5.548 -4.977 -1.517 1.00 83.31 89 VAL A N 1
ATOM 577 C CA . VAL A 1 89 ? -5.216 -3.607 -1.933 1.00 83.31 89 VAL A CA 1
ATOM 578 C C . VAL A 1 89 ? -4.368 -2.928 -0.862 1.00 83.31 89 VAL A C 1
ATOM 580 O O . VAL A 1 89 ? -4.688 -2.985 0.325 1.00 83.31 89 VAL A O 1
ATOM 583 N N . SER A 1 90 ? -3.279 -2.286 -1.278 1.00 84.50 90 SER A N 1
ATOM 584 C CA . SER A 1 90 ? -2.395 -1.542 -0.383 1.00 84.50 90 SER A CA 1
ATOM 585 C C . SER A 1 90 ? -2.146 -0.129 -0.880 1.00 84.50 90 SER A C 1
ATOM 587 O O . SER A 1 90 ? -1.733 0.055 -2.024 1.00 84.50 90 SER A O 1
ATOM 589 N N . THR A 1 91 ? -2.329 0.857 -0.004 1.00 84.88 91 THR A N 1
ATOM 590 C CA . THR A 1 91 ? -2.024 2.261 -0.284 1.00 84.88 91 THR A CA 1
ATOM 591 C C . THR A 1 91 ? -1.158 2.848 0.830 1.00 84.88 91 THR A C 1
ATOM 593 O O . THR A 1 91 ? -1.614 2.991 1.964 1.00 84.88 91 THR A O 1
ATOM 596 N N . CYS A 1 92 ? 0.083 3.244 0.534 1.00 83.12 92 CYS A N 1
ATOM 597 C CA . CYS A 1 92 ? 0.960 3.882 1.530 1.00 83.12 92 CYS A CA 1
ATOM 598 C C . CYS A 1 92 ? 1.549 5.196 0.996 1.00 83.12 92 CYS A C 1
ATOM 600 O O . CYS A 1 92 ? 2.638 5.213 0.414 1.00 83.12 92 CYS A O 1
ATOM 602 N N . PRO A 1 93 ? 0.858 6.328 1.194 1.00 83.94 93 PRO A N 1
ATOM 603 C CA . PRO A 1 93 ? 1.424 7.642 0.930 1.00 83.94 93 PRO A CA 1
ATOM 604 C C . PRO A 1 93 ? 2.425 8.032 2.026 1.00 83.94 93 PRO A C 1
ATOM 606 O O . PRO A 1 93 ? 2.075 8.035 3.204 1.00 83.94 93 PRO A O 1
ATOM 609 N N . ALA A 1 94 ? 3.645 8.443 1.677 1.00 84.56 94 ALA A N 1
ATOM 610 C CA . ALA A 1 94 ? 4.594 8.981 2.654 1.00 84.56 94 ALA A CA 1
ATOM 611 C C . ALA A 1 94 ? 5.386 10.182 2.130 1.00 84.56 94 ALA A C 1
ATOM 613 O O . ALA A 1 94 ? 5.720 10.304 0.954 1.00 84.56 94 ALA A O 1
ATOM 614 N N . ARG A 1 95 ? 5.752 11.099 3.032 1.00 81.44 95 ARG A N 1
ATOM 615 C CA . ARG A 1 95 ? 6.735 12.147 2.691 1.00 81.44 95 ARG A CA 1
ATOM 616 C C . ARG A 1 95 ? 8.173 11.622 2.710 1.00 81.44 95 ARG A C 1
ATOM 618 O O . ARG A 1 95 ? 8.995 12.128 1.957 1.00 81.44 95 ARG A O 1
ATOM 625 N N . GLY A 1 96 ? 8.483 10.654 3.567 1.00 83.19 96 GLY A N 1
ATOM 626 C CA . GLY A 1 96 ? 9.798 10.024 3.622 1.00 83.19 96 GLY A CA 1
ATOM 627 C C . GLY A 1 96 ? 9.874 8.856 2.647 1.00 83.19 96 GLY A C 1
ATOM 628 O O . GLY A 1 96 ? 10.027 9.057 1.440 1.00 83.19 96 GLY A O 1
ATOM 629 N N . GLY A 1 97 ? 9.757 7.650 3.197 1.00 84.12 97 GLY A N 1
ATOM 630 C CA . GLY A 1 97 ? 9.779 6.394 2.455 1.00 84.12 97 GLY A CA 1
ATOM 631 C C . GLY A 1 97 ? 8.432 5.678 2.495 1.00 84.12 97 GLY A C 1
ATOM 632 O O . GLY A 1 97 ? 7.796 5.632 3.547 1.00 84.12 97 GLY A O 1
ATOM 633 N N . SER A 1 98 ? 8.026 5.091 1.376 1.00 85.56 98 SER A N 1
ATOM 634 C CA . SER A 1 98 ? 6.861 4.209 1.304 1.00 85.56 98 SER A CA 1
ATOM 635 C C . SER A 1 98 ? 7.262 2.842 0.783 1.00 85.56 98 SER A C 1
ATOM 637 O O . SER A 1 98 ? 7.906 2.746 -0.258 1.00 85.56 98 SER A O 1
ATOM 639 N N . THR A 1 99 ? 6.823 1.792 1.471 1.00 84.56 99 THR A N 1
ATOM 640 C CA . THR A 1 99 ? 6.978 0.410 1.018 1.00 84.56 99 THR A CA 1
ATOM 641 C C . THR A 1 99 ? 5.634 -0.308 1.079 1.00 84.56 99 THR A C 1
ATOM 643 O O . THR A 1 99 ? 5.099 -0.527 2.163 1.00 84.56 99 THR A O 1
ATOM 646 N N . CYS A 1 100 ? 5.080 -0.723 -0.058 1.00 81.88 100 CYS A N 1
ATOM 647 C CA . CYS A 1 100 ? 3.836 -1.502 -0.075 1.00 81.88 100 CYS A CA 1
ATOM 648 C C . CYS A 1 100 ? 3.987 -2.782 -0.906 1.00 81.88 100 CYS A C 1
ATOM 650 O O . CYS A 1 100 ? 3.731 -2.800 -2.113 1.00 81.88 100 CYS A O 1
ATOM 652 N N . PRO A 1 101 ? 4.411 -3.885 -0.265 1.00 82.06 101 PRO A N 1
ATOM 653 C CA . PRO A 1 101 ? 4.383 -5.204 -0.870 1.00 82.06 101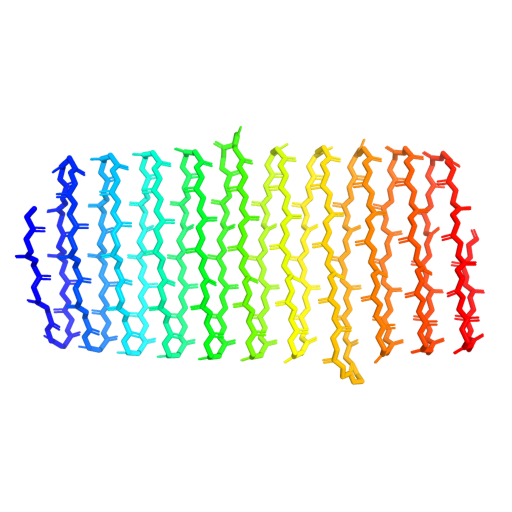 PRO A CA 1
ATOM 654 C C . PRO A 1 101 ? 2.940 -5.709 -0.937 1.00 82.06 101 PRO A C 1
ATOM 656 O O . PRO A 1 101 ? 2.314 -5.914 0.104 1.00 82.06 101 PRO A O 1
ATOM 659 N N . ALA A 1 102 ? 2.412 -5.955 -2.134 1.00 80.81 102 ALA A N 1
ATOM 660 C CA . ALA A 1 102 ? 1.052 -6.469 -2.292 1.00 80.81 102 ALA A CA 1
ATOM 661 C C . ALA A 1 102 ? 1.003 -7.788 -3.071 1.00 80.81 102 ALA A C 1
ATOM 663 O O . ALA A 1 102 ? 1.701 -7.995 -4.065 1.00 80.81 102 ALA A O 1
ATOM 664 N N . ARG A 1 103 ? 0.121 -8.694 -2.640 1.00 81.50 103 ARG A N 1
ATOM 665 C CA . ARG A 1 103 ? -0.449 -9.726 -3.517 1.00 81.50 103 ARG A CA 1
ATOM 666 C C . ARG A 1 103 ? -1.795 -9.216 -4.022 1.00 81.50 103 ARG A C 1
ATOM 668 O O . ARG A 1 103 ? -2.817 -9.530 -3.416 1.00 81.50 103 ARG A O 1
ATOM 675 N N . GLY A 1 104 ? -1.761 -8.365 -5.042 1.00 80.88 104 GLY A N 1
ATOM 676 C CA . GLY A 1 104 ? -2.913 -7.607 -5.526 1.00 80.88 104 GLY A CA 1
ATOM 677 C C . GLY A 1 104 ? -2.490 -6.235 -6.047 1.00 80.88 104 GLY A C 1
ATOM 678 O O . GLY A 1 104 ? -1.447 -6.131 -6.692 1.00 80.88 104 GLY A O 1
ATOM 679 N N . VAL A 1 105 ? -3.283 -5.206 -5.752 1.00 80.56 105 VAL A N 1
ATOM 680 C CA . VAL A 1 105 ? -3.032 -3.825 -6.189 1.00 80.56 105 VAL A CA 1
ATOM 681 C C . VAL A 1 105 ? -2.198 -3.088 -5.145 1.00 80.56 105 VAL A C 1
ATOM 683 O O . VAL A 1 105 ? -2.471 -3.182 -3.946 1.00 80.56 105 VAL A O 1
ATOM 686 N N . SER A 1 106 ? -1.182 -2.353 -5.595 1.00 82.75 106 SER A N 1
ATOM 687 C CA . SER A 1 106 ? -0.306 -1.575 -4.715 1.00 82.75 106 SER A CA 1
ATOM 688 C C . SER A 1 106 ? -0.107 -0.156 -5.220 1.00 82.75 106 SER A C 1
ATOM 690 O O . SER A 1 106 ? 0.277 0.037 -6.371 1.00 82.75 106 SER A O 1
ATOM 692 N N . THR A 1 107 ? -0.291 0.822 -4.337 1.00 82.69 107 THR A N 1
ATOM 693 C CA . THR A 1 107 ? -0.049 2.232 -4.631 1.00 82.69 107 THR A CA 1
ATOM 694 C C . THR A 1 107 ? 0.809 2.855 -3.537 1.00 82.69 107 THR A C 1
ATOM 696 O O . THR A 1 107 ? 0.363 3.034 -2.403 1.00 82.69 107 THR A O 1
ATOM 699 N N . CYS A 1 108 ? 2.041 3.248 -3.868 1.00 80.81 108 CYS A N 1
ATOM 700 C CA . CYS A 1 108 ? 2.942 3.896 -2.910 1.00 80.81 108 CYS A CA 1
ATOM 701 C C . CYS A 1 108 ? 3.414 5.262 -3.425 1.00 80.81 108 CYS A C 1
ATOM 703 O O . CYS A 1 108 ? 4.469 5.375 -4.051 1.00 80.81 108 CYS A O 1
ATOM 705 N N . PRO A 1 109 ? 2.670 6.343 -3.168 1.00 81.06 109 PRO A N 1
ATOM 706 C CA . PRO A 1 109 ? 3.168 7.689 -3.403 1.00 81.06 109 PRO A CA 1
ATOM 707 C C . PRO A 1 109 ? 4.228 8.055 -2.362 1.00 81.06 109 PRO A C 1
ATOM 709 O O . PRO A 1 109 ? 3.940 8.041 -1.164 1.00 81.06 109 PRO A O 1
ATOM 712 N N . ALA A 1 110 ? 5.429 8.439 -2.795 1.00 83.38 110 ALA A N 1
ATOM 713 C CA . ALA A 1 110 ? 6.460 8.946 -1.892 1.00 83.38 110 ALA A CA 1
ATOM 714 C C . ALA A 1 110 ? 7.102 10.244 -2.392 1.00 83.38 110 ALA A C 1
ATOM 716 O O . ALA A 1 110 ? 7.203 10.487 -3.591 1.00 83.38 110 ALA A O 1
ATOM 717 N N . ARG A 1 111 ? 7.592 11.109 -1.493 1.00 81.00 111 ARG A N 1
ATOM 718 C CA . ARG A 1 111 ? 8.455 12.225 -1.937 1.00 81.00 111 ARG A CA 1
ATOM 719 C C . ARG A 1 111 ? 9.909 11.803 -2.095 1.00 81.00 111 ARG A C 1
ATOM 721 O O . ARG A 1 111 ? 10.535 12.264 -3.039 1.00 81.00 111 ARG A O 1
ATOM 728 N N . ARG A 1 112 ? 10.447 10.966 -1.204 1.00 82.75 112 ARG A N 1
ATOM 729 C CA . ARG A 1 112 ? 11.834 10.496 -1.319 1.00 82.75 112 ARG A CA 1
ATOM 730 C C . ARG A 1 112 ? 11.863 9.137 -2.002 1.00 82.75 112 ARG A C 1
ATOM 732 O O . ARG A 1 112 ? 12.094 9.081 -3.203 1.00 82.75 112 ARG A O 1
ATOM 739 N N . VAL A 1 113 ? 11.572 8.071 -1.264 1.00 82.38 113 VAL A N 1
ATOM 740 C CA . VAL A 1 113 ? 11.750 6.693 -1.742 1.00 82.38 113 VAL A CA 1
ATOM 741 C C . VAL A 1 113 ? 10.413 5.976 -1.784 1.00 82.38 113 VAL A C 1
ATOM 743 O O . VAL A 1 113 ? 9.707 5.938 -0.779 1.00 82.38 113 VAL A O 1
ATOM 746 N N . SER A 1 114 ? 10.073 5.397 -2.929 1.00 82.38 114 SER A N 1
ATOM 747 C CA . SER A 1 114 ? 8.909 4.532 -3.080 1.00 82.38 114 SER A CA 1
ATOM 748 C C . SER A 1 114 ? 9.321 3.147 -3.554 1.00 82.38 114 SER A C 1
ATOM 750 O O . SER A 1 114 ? 10.044 3.021 -4.541 1.00 82.38 114 SER A O 1
ATOM 752 N N . THR A 1 115 ? 8.826 2.116 -2.873 1.00 81.94 115 THR A N 1
ATOM 753 C CA . THR A 1 115 ? 9.010 0.721 -3.267 1.00 81.94 115 THR A CA 1
ATOM 754 C C . THR A 1 115 ? 7.662 0.004 -3.255 1.00 81.94 115 THR A C 1
ATOM 756 O O . THR A 1 115 ? 7.092 -0.227 -2.187 1.00 81.94 115 THR A O 1
ATOM 759 N N . CYS A 1 116 ? 7.157 -0.414 -4.418 1.00 78.06 116 CYS A N 1
ATOM 760 C CA . CYS A 1 116 ? 5.939 -1.233 -4.500 1.00 78.06 116 CYS A CA 1
ATOM 761 C C . CYS A 1 116 ? 6.210 -2.552 -5.227 1.00 78.06 116 CYS A C 1
ATOM 763 O O . CYS A 1 116 ? 6.082 -2.634 -6.449 1.00 78.06 116 CYS A O 1
ATOM 765 N N . PRO A 1 117 ? 6.585 -3.613 -4.495 1.00 78.50 117 PRO A N 1
ATOM 766 C CA . PRO A 1 117 ? 6.625 -4.949 -5.058 1.00 78.50 117 PRO A CA 1
ATOM 767 C C . PRO A 1 117 ? 5.203 -5.510 -5.158 1.00 78.50 117 PRO A C 1
ATOM 769 O O . PRO A 1 117 ? 4.545 -5.680 -4.129 1.00 78.50 117 PRO A O 1
ATOM 772 N N . ALA A 1 118 ? 4.745 -5.879 -6.353 1.00 75.19 118 ALA A N 1
ATOM 773 C CA . ALA A 1 118 ? 3.511 -6.651 -6.495 1.00 75.19 118 ALA A CA 1
ATOM 774 C C . ALA A 1 118 ? 3.736 -8.031 -7.095 1.00 75.19 118 ALA A C 1
ATOM 776 O O . ALA A 1 118 ? 4.503 -8.244 -8.036 1.00 75.19 118 ALA A O 1
ATOM 777 N N . ARG A 1 119 ? 3.025 -9.009 -6.536 1.00 67.50 119 ARG A N 1
ATOM 778 C CA . ARG A 1 119 ? 2.975 -10.376 -7.059 1.00 67.50 119 ARG A CA 1
ATOM 779 C C . ARG A 1 119 ? 1.537 -10.743 -7.410 1.00 67.50 119 ARG A C 1
ATOM 781 O O . ARG A 1 119 ? 0.660 -10.656 -6.557 1.00 67.50 119 ARG A O 1
ATOM 788 N N . GLY A 1 120 ? 1.343 -11.234 -8.632 1.00 60.31 120 GLY A N 1
ATOM 789 C CA . GLY A 1 120 ? 0.030 -11.527 -9.217 1.00 60.31 120 GLY A CA 1
ATOM 790 C C . GLY A 1 120 ? -0.278 -10.554 -10.355 1.00 60.31 120 GLY A C 1
ATOM 791 O O . GLY A 1 120 ? 0.310 -9.480 -10.383 1.00 60.31 120 GLY A O 1
ATOM 792 N N . SER A 1 121 ? -1.172 -10.938 -11.267 1.00 54.34 121 SER A N 1
ATOM 793 C CA . SER A 1 121 ? -1.537 -10.266 -12.529 1.00 54.34 121 SER A CA 1
ATOM 794 C C . SER A 1 121 ? -2.280 -8.929 -12.351 1.00 54.34 121 SER A C 1
ATOM 796 O O . SER A 1 121 ? -3.315 -8.692 -12.960 1.00 54.34 121 SER A O 1
ATOM 798 N N . GLN A 1 122 ? -1.779 -8.061 -11.476 1.00 68.94 122 GLN A N 1
ATOM 799 C CA . GLN A 1 122 ? -2.461 -6.862 -10.992 1.00 68.94 122 GLN A CA 1
ATOM 800 C C . GLN A 1 122 ? -1.571 -5.616 -11.130 1.00 68.94 122 GLN A C 1
ATOM 802 O O . GLN A 1 122 ? -0.404 -5.705 -11.523 1.00 68.94 122 GLN A O 1
ATOM 807 N N . HIS A 1 123 ? -2.154 -4.450 -10.844 1.00 74.00 123 HIS A N 1
ATOM 808 C CA . HIS A 1 123 ? -1.563 -3.131 -11.074 1.00 74.00 123 HIS A CA 1
ATOM 809 C C . HIS A 1 123 ? -0.691 -2.647 -9.900 1.00 74.00 123 HIS A C 1
ATOM 811 O O . HIS A 1 123 ? -1.075 -2.771 -8.736 1.00 74.00 123 HIS A O 1
ATOM 817 N N . SER A 1 124 ? 0.469 -2.058 -10.196 1.00 75.62 124 SER A N 1
ATOM 818 C CA . SER A 1 124 ? 1.317 -1.358 -9.218 1.00 75.62 124 SER A CA 1
ATOM 819 C C . SER A 1 124 ? 1.638 0.052 -9.656 1.00 75.62 124 SER A C 1
ATOM 821 O O . SER A 1 124 ? 2.138 0.223 -10.762 1.00 75.62 124 SER A O 1
ATOM 823 N N . THR A 1 125 ? 1.436 1.027 -8.772 1.00 77.81 125 THR A N 1
ATOM 824 C CA . THR A 1 125 ? 1.712 2.441 -9.041 1.00 77.81 125 THR A CA 1
ATOM 825 C C . THR A 1 125 ? 2.633 3.034 -7.985 1.00 77.81 125 THR A C 1
ATOM 827 O O .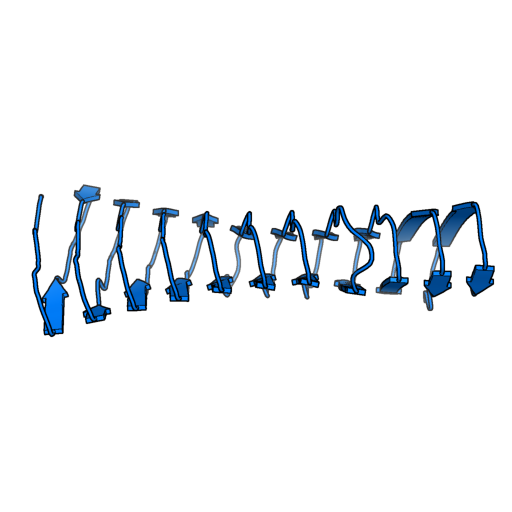 THR A 1 125 ? 2.280 3.128 -6.809 1.00 77.81 125 THR A O 1
ATOM 830 N N . CYS A 1 126 ? 3.811 3.497 -8.401 1.00 73.12 126 CYS A N 1
ATOM 831 C CA . CYS A 1 126 ? 4.788 4.115 -7.503 1.00 73.12 126 CYS A CA 1
ATOM 832 C C . CYS A 1 126 ? 5.213 5.492 -8.031 1.00 73.12 126 CYS A C 1
ATOM 834 O O . CYS A 1 126 ? 6.200 5.609 -8.767 1.00 73.12 126 CYS A O 1
ATOM 836 N N . PRO A 1 127 ? 4.480 6.559 -7.678 1.00 76.19 127 PRO A N 1
ATOM 837 C CA . PRO A 1 127 ? 4.916 7.915 -7.948 1.00 76.19 127 PRO A CA 1
ATOM 838 C C . PRO A 1 127 ? 5.919 8.368 -6.876 1.00 76.19 127 PRO A C 1
ATOM 840 O O . PRO A 1 127 ? 5.585 8.429 -5.690 1.00 76.19 127 PRO A O 1
ATOM 843 N N . ALA A 1 128 ? 7.140 8.716 -7.287 1.00 77.12 128 ALA A N 1
ATOM 844 C CA . ALA A 1 128 ? 8.187 9.260 -6.428 1.00 77.12 128 ALA A CA 1
ATOM 845 C C . ALA A 1 128 ? 8.772 10.581 -6.959 1.00 77.12 128 ALA A C 1
ATOM 847 O O . ALA A 1 128 ? 8.902 10.793 -8.161 1.00 77.12 128 ALA A O 1
ATOM 848 N N . ARG A 1 129 ? 9.187 11.487 -6.063 1.00 77.06 129 ARG A N 1
ATOM 849 C CA . ARG A 1 129 ? 10.029 12.649 -6.435 1.00 77.06 129 ARG A CA 1
ATOM 850 C C . ARG A 1 129 ? 11.531 12.408 -6.237 1.00 77.06 129 ARG A C 1
ATOM 852 O O . ARG A 1 129 ? 12.297 13.351 -6.370 1.00 77.06 129 ARG A O 1
ATOM 859 N N . GLY A 1 130 ? 11.930 11.193 -5.870 1.00 80.06 130 GLY A N 1
ATOM 860 C CA . GLY A 1 130 ? 13.329 10.802 -5.720 1.00 80.06 130 GLY A CA 1
ATOM 861 C C . GLY A 1 130 ? 13.575 9.471 -6.412 1.00 80.06 130 GLY A C 1
ATOM 862 O O . GLY A 1 130 ? 13.787 9.430 -7.620 1.00 80.06 130 GLY A O 1
ATOM 863 N N . VAL A 1 131 ? 13.511 8.383 -5.646 1.00 78.00 131 VAL A N 1
ATOM 864 C CA . VAL A 1 131 ? 13.735 7.019 -6.141 1.00 78.00 131 VAL A CA 1
ATOM 865 C C . VAL A 1 131 ? 12.421 6.250 -6.135 1.00 78.00 131 VAL A C 1
ATOM 867 O O . VAL A 1 131 ? 11.730 6.218 -5.115 1.00 78.00 131 VAL A O 1
ATOM 870 N N . SER A 1 132 ? 12.083 5.627 -7.261 1.00 78.62 132 SER A N 1
ATOM 871 C CA . SER A 1 132 ? 10.938 4.727 -7.386 1.00 78.62 132 SER A CA 1
ATOM 872 C C . SER A 1 132 ? 11.388 3.352 -7.855 1.00 78.62 132 SER A C 1
ATOM 874 O O . SER A 1 132 ? 12.048 3.239 -8.885 1.00 78.62 132 SER A O 1
ATOM 876 N N . THR A 1 133 ? 11.004 2.309 -7.123 1.00 79.38 133 THR A N 1
ATOM 877 C CA . THR A 1 133 ? 11.293 0.918 -7.474 1.00 79.38 133 THR A CA 1
ATOM 878 C C . THR A 1 133 ? 10.000 0.110 -7.479 1.00 79.38 133 THR A C 1
ATOM 880 O O . THR A 1 133 ? 9.381 -0.086 -6.432 1.00 79.38 133 THR A O 1
ATOM 883 N N . CYS A 1 134 ? 9.597 -0.412 -8.639 1.00 74.56 134 CYS A N 1
ATOM 884 C CA . CYS A 1 134 ? 8.379 -1.224 -8.761 1.00 74.56 134 CYS A CA 1
ATOM 885 C C . CYS A 1 134 ? 8.666 -2.568 -9.435 1.00 74.56 134 CYS A C 1
ATOM 887 O O . CYS A 1 134 ? 8.574 -2.698 -10.657 1.00 74.56 134 CYS A O 1
ATOM 889 N N . PRO A 1 135 ? 9.015 -3.600 -8.650 1.00 77.69 135 PRO A N 1
ATOM 890 C CA . PRO A 1 135 ? 9.069 -4.961 -9.147 1.00 77.69 135 PRO A CA 1
ATOM 891 C C . PRO A 1 135 ? 7.654 -5.537 -9.247 1.00 77.69 135 PRO A C 1
ATOM 893 O O . PRO A 1 135 ? 7.014 -5.740 -8.213 1.00 77.69 135 PRO A O 1
ATOM 896 N N . ALA A 1 136 ? 7.160 -5.861 -10.445 1.00 75.44 136 ALA A N 1
ATOM 897 C CA . ALA A 1 136 ? 5.838 -6.486 -10.568 1.00 75.44 136 ALA A CA 1
ATOM 898 C C . ALA A 1 136 ? 5.758 -7.662 -11.546 1.00 75.44 136 ALA A C 1
ATOM 900 O O . ALA A 1 136 ? 6.553 -7.823 -12.470 1.00 75.44 136 ALA A O 1
ATOM 901 N N . ARG A 1 137 ? 4.750 -8.514 -11.343 1.00 74.00 137 ARG A N 1
ATOM 902 C CA . ARG A 1 137 ? 4.341 -9.557 -12.298 1.00 74.00 137 ARG A CA 1
ATOM 903 C C . ARG A 1 137 ? 2.949 -9.238 -12.844 1.00 74.00 137 ARG A C 1
ATOM 905 O O . ARG A 1 137 ? 1.993 -9.862 -12.416 1.00 74.00 137 ARG A O 1
ATOM 912 N N . GLY A 1 138 ? 2.828 -8.266 -13.735 1.00 74.81 138 GLY A N 1
ATOM 913 C CA . GLY A 1 138 ? 1.546 -7.755 -14.212 1.00 74.81 138 GLY A CA 1
ATOM 914 C C . GLY A 1 138 ? 1.733 -6.406 -14.889 1.00 74.81 138 GLY A C 1
ATOM 915 O O . GLY A 1 138 ? 2.586 -6.281 -15.764 1.00 74.81 138 GLY A O 1
ATOM 916 N N . VAL A 1 139 ? 0.965 -5.404 -14.461 1.00 75.06 139 VAL A N 1
ATOM 917 C CA . VAL A 1 139 ? 1.080 -4.026 -14.956 1.00 75.06 139 VAL A CA 1
ATOM 918 C C . VAL A 1 139 ? 1.775 -3.163 -13.905 1.00 75.06 139 VAL A C 1
ATOM 920 O O . VAL A 1 139 ? 1.346 -3.128 -12.753 1.00 75.06 139 VAL A O 1
ATOM 923 N N . SER A 1 140 ? 2.830 -2.451 -14.296 1.00 74.44 140 SER A N 1
ATOM 924 C CA . SER A 1 140 ? 3.575 -1.536 -13.419 1.00 74.44 140 SER A CA 1
ATOM 925 C C . SER A 1 140 ? 3.611 -0.132 -14.007 1.00 74.44 140 SER A C 1
ATOM 927 O O . SER A 1 140 ? 3.946 0.041 -15.177 1.00 74.44 140 SER A O 1
ATOM 929 N N . THR A 1 141 ? 3.312 0.864 -13.181 1.00 75.88 141 THR A N 1
ATOM 930 C CA . THR A 1 141 ? 3.429 2.294 -13.466 1.00 75.88 141 THR A CA 1
ATOM 931 C C . THR A 1 141 ? 4.390 2.923 -12.452 1.00 75.88 141 THR A C 1
ATOM 933 O O . THR A 1 141 ? 4.073 3.096 -11.275 1.00 75.88 141 THR A O 1
ATOM 936 N N . CYS A 1 142 ? 5.596 3.273 -12.888 1.00 70.00 142 CYS A N 1
ATOM 937 C CA . CYS A 1 142 ? 6.593 3.929 -12.041 1.00 70.00 142 CYS A CA 1
ATOM 938 C C . CYS A 1 142 ? 6.816 5.350 -12.542 1.00 70.00 142 CYS A C 1
ATOM 940 O O . CYS A 1 142 ? 7.416 5.556 -13.590 1.00 70.00 142 CYS A O 1
ATOM 942 N N . GLN A 1 143 ? 6.338 6.344 -11.802 1.00 74.56 143 GLN A N 1
ATOM 943 C CA . GLN A 1 143 ? 6.573 7.741 -12.157 1.00 74.56 143 GLN A CA 1
ATOM 944 C C . GLN A 1 143 ? 7.622 8.316 -11.221 1.00 74.56 143 GLN A C 1
ATOM 946 O O . GLN A 1 143 ? 7.374 8.413 -10.023 1.00 74.56 143 GLN A O 1
ATOM 951 N N . ALA A 1 144 ? 8.784 8.714 -11.735 1.00 74.00 144 ALA A N 1
ATOM 952 C CA . ALA A 1 144 ? 9.841 9.286 -10.903 1.00 74.00 144 ALA A CA 1
ATOM 953 C C . ALA A 1 144 ? 10.394 10.604 -11.453 1.00 74.00 144 ALA A C 1
ATOM 955 O O . ALA A 1 144 ? 10.623 10.767 -12.647 1.00 74.00 144 ALA A O 1
ATOM 956 N N . ARG A 1 145 ? 10.655 11.563 -10.562 1.00 72.69 145 ARG A N 1
ATOM 957 C CA . ARG A 1 145 ? 11.565 12.686 -10.841 1.00 72.69 145 ARG A CA 1
ATOM 958 C C . ARG A 1 145 ? 12.885 12.377 -10.139 1.00 72.69 145 ARG A C 1
ATOM 960 O O . ARG A 1 145 ? 12.986 12.635 -8.951 1.00 72.69 145 ARG A O 1
ATOM 967 N N . GLY A 1 146 ? 13.833 11.745 -10.821 1.00 76.75 146 GLY A N 1
ATOM 968 C CA . GLY A 1 146 ? 15.046 11.201 -10.205 1.00 76.75 146 GLY A CA 1
ATOM 969 C C . GLY A 1 146 ? 15.422 9.856 -10.814 1.00 76.75 146 GLY A C 1
ATOM 970 O O . GLY A 1 146 ? 15.785 9.808 -11.982 1.00 76.75 146 GLY A O 1
ATOM 971 N N . VAL A 1 147 ? 15.334 8.773 -10.043 1.00 75.50 147 VAL A N 1
ATOM 972 C CA . VAL A 1 147 ? 15.672 7.419 -10.513 1.00 75.50 147 VAL A CA 1
ATOM 973 C C . VAL A 1 147 ? 14.435 6.529 -10.478 1.00 75.50 147 VAL A C 1
ATOM 975 O O . VAL A 1 147 ? 13.748 6.457 -9.457 1.00 75.50 147 VAL A O 1
ATOM 978 N N . SER A 1 148 ? 14.158 5.846 -11.585 1.00 75.62 148 SER A N 1
ATOM 979 C CA . SER A 1 148 ? 13.090 4.855 -11.702 1.00 75.62 148 SER A CA 1
ATOM 980 C C . SER A 1 148 ? 13.660 3.491 -12.063 1.00 75.62 148 SER A C 1
ATOM 982 O O . SER A 1 148 ? 14.389 3.368 -13.047 1.00 75.62 148 SER A O 1
ATOM 984 N N . THR A 1 149 ? 13.273 2.457 -11.320 1.00 77.00 149 THR A N 1
ATOM 985 C CA . THR A 1 149 ? 13.696 1.073 -11.556 1.00 77.00 149 THR A CA 1
ATOM 986 C C . THR A 1 149 ? 12.470 0.166 -11.626 1.00 77.00 149 THR A C 1
ATOM 988 O O . THR A 1 149 ? 11.747 -0.012 -10.643 1.00 77.00 149 THR A O 1
ATOM 991 N N . CYS A 1 150 ? 12.235 -0.436 -12.790 1.00 72.31 150 CYS A N 1
ATOM 992 C CA . CYS A 1 150 ? 11.019 -1.189 -13.095 1.00 72.31 150 CYS A CA 1
ATOM 993 C C . CYS A 1 150 ? 11.329 -2.604 -13.619 1.00 72.31 150 CYS A C 1
ATOM 995 O O . CYS A 1 150 ? 11.232 -2.857 -14.825 1.00 72.31 150 CYS A O 1
ATOM 997 N N . PRO A 1 151 ? 11.726 -3.552 -12.755 1.00 74.19 151 PRO A N 1
ATOM 998 C CA . PRO A 1 151 ? 11.863 -4.943 -13.156 1.00 74.19 151 PRO A CA 1
ATOM 999 C C . PRO A 1 151 ? 10.486 -5.624 -13.187 1.00 74.19 151 PRO A C 1
ATOM 1001 O O . PRO A 1 151 ? 9.934 -5.948 -12.135 1.00 74.19 151 PRO A O 1
ATOM 1004 N N . ALA A 1 152 ? 9.922 -5.872 -14.372 1.00 72.25 152 ALA A N 1
ATOM 1005 C CA . ALA A 1 152 ? 8.600 -6.488 -14.490 1.00 72.25 152 ALA A CA 1
ATOM 1006 C C . ALA A 1 152 ? 8.542 -7.754 -15.353 1.00 72.25 152 ALA A C 1
ATOM 1008 O O . ALA A 1 152 ? 9.384 -8.037 -16.201 1.00 72.25 152 ALA A O 1
ATOM 1009 N N . ARG A 1 153 ? 7.490 -8.542 -15.147 1.00 68.44 153 ARG A N 1
ATOM 1010 C CA . ARG A 1 153 ? 7.022 -9.549 -16.109 1.00 68.44 153 ARG A CA 1
ATOM 1011 C C . ARG A 1 153 ? 5.595 -9.169 -16.495 1.00 68.44 153 ARG A C 1
ATOM 1013 O O . ARG A 1 153 ? 4.730 -9.251 -15.628 1.00 68.44 153 ARG A O 1
ATOM 1020 N N . GLY A 1 154 ? 5.368 -8.723 -17.728 1.00 73.38 154 GLY A N 1
ATOM 1021 C CA . GLY A 1 154 ? 4.107 -8.116 -18.170 1.00 73.38 154 GLY A CA 1
ATOM 1022 C C . GLY A 1 154 ? 4.314 -6.736 -18.799 1.00 73.38 154 GLY A C 1
ATOM 1023 O O . GLY A 1 154 ? 5.224 -6.572 -19.606 1.00 73.38 154 GLY A O 1
ATOM 1024 N N . VAL A 1 155 ? 3.475 -5.760 -18.449 1.00 73.69 155 VAL A N 1
ATOM 1025 C CA . VAL A 1 155 ? 3.534 -4.392 -18.986 1.00 73.69 155 VAL A CA 1
ATOM 1026 C C . VAL A 1 155 ? 4.185 -3.458 -17.968 1.00 73.69 155 VAL A C 1
ATOM 1028 O O . VAL A 1 155 ? 3.732 -3.362 -16.827 1.00 73.69 155 VAL A O 1
ATOM 1031 N N . SER A 1 156 ? 5.219 -2.738 -18.384 1.00 73.25 156 SER A N 1
ATOM 1032 C CA . SER A 1 156 ? 5.870 -1.686 -17.602 1.00 73.25 156 SER A CA 1
ATOM 1033 C C . SER A 1 156 ? 5.727 -0.343 -18.290 1.00 73.25 156 SER A C 1
ATOM 1035 O O . SER A 1 156 ? 6.020 -0.219 -19.472 1.00 73.25 156 SER A O 1
ATOM 1037 N N . THR A 1 157 ? 5.350 0.673 -17.524 1.00 75.12 157 THR A N 1
ATOM 1038 C CA . 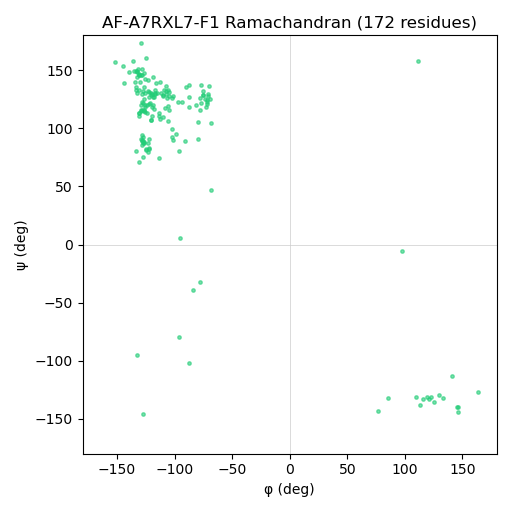THR A 1 157 ? 5.345 2.079 -17.935 1.00 75.12 157 THR A CA 1
ATOM 1039 C C . THR A 1 157 ? 6.157 2.873 -16.920 1.00 75.12 157 THR A C 1
ATOM 1041 O O . THR A 1 157 ? 5.836 2.873 -15.729 1.00 75.12 157 THR A O 1
ATOM 1044 N N . CYS A 1 158 ? 7.229 3.528 -17.363 1.00 70.00 158 CYS A N 1
ATOM 1045 C CA . CYS A 1 158 ? 8.137 4.255 -16.481 1.00 70.00 158 CYS A CA 1
ATOM 1046 C C . CYS A 1 158 ? 8.420 5.675 -16.983 1.00 70.00 158 CYS A C 1
ATOM 1048 O O . CYS A 1 158 ? 9.540 5.960 -17.411 1.00 70.00 158 CYS A O 1
ATOM 1050 N N . PRO A 1 159 ? 7.435 6.593 -16.914 1.00 68.88 159 PRO A N 1
ATOM 1051 C CA . PRO A 1 159 ? 7.670 7.996 -17.220 1.00 68.88 159 PRO A CA 1
ATOM 1052 C C . PRO A 1 159 ? 8.568 8.591 -16.131 1.00 68.88 159 PRO A C 1
ATOM 1054 O O . PRO A 1 159 ? 8.108 8.852 -15.012 1.00 68.88 159 PRO A O 1
ATOM 1057 N N . ALA A 1 160 ? 9.846 8.815 -16.438 1.00 69.56 160 ALA A N 1
ATOM 1058 C CA . ALA A 1 160 ? 10.755 9.489 -15.521 1.00 69.56 160 ALA A CA 1
ATOM 1059 C C . ALA A 1 160 ? 11.321 10.783 -16.099 1.00 69.56 160 ALA A C 1
ATOM 1061 O O . ALA A 1 160 ? 11.626 10.894 -17.281 1.00 69.56 160 ALA A O 1
ATOM 1062 N N . ARG A 1 161 ? 11.504 11.770 -15.219 1.00 62.84 161 ARG A N 1
ATOM 1063 C CA . ARG A 1 161 ? 12.396 12.910 -15.453 1.00 62.84 161 ARG A CA 1
ATOM 1064 C C . ARG A 1 161 ? 13.684 12.631 -14.682 1.00 62.84 161 ARG A C 1
ATOM 1066 O O . ARG A 1 161 ? 13.751 12.944 -13.494 1.00 62.84 161 ARG A O 1
ATOM 1073 N N . GLY A 1 162 ? 14.638 11.966 -15.329 1.00 67.50 162 GLY A N 1
ATOM 1074 C CA . GLY A 1 162 ? 15.903 11.516 -14.744 1.00 67.50 162 GLY A CA 1
ATOM 1075 C C . GLY A 1 162 ? 16.354 10.183 -15.349 1.00 67.50 162 GLY A C 1
ATOM 1076 O O . GLY A 1 162 ? 16.217 9.991 -16.551 1.00 67.50 162 GLY A O 1
ATOM 1077 N N . VAL A 1 163 ? 16.880 9.264 -14.538 1.00 72.38 163 VAL A N 1
ATOM 1078 C CA . VAL A 1 163 ? 17.370 7.953 -14.996 1.00 72.38 163 VAL A CA 1
ATOM 1079 C C . VAL A 1 163 ? 16.265 6.904 -14.876 1.00 72.38 163 VAL A C 1
ATOM 1081 O O . VAL A 1 163 ? 15.758 6.661 -13.781 1.00 72.38 163 VAL A O 1
ATOM 1084 N N . SER A 1 164 ? 15.925 6.246 -15.985 1.00 70.12 164 SER A N 1
ATOM 1085 C CA . SER A 1 164 ? 14.985 5.120 -16.024 1.00 70.12 164 SER A CA 1
ATOM 1086 C C . SER A 1 164 ? 15.700 3.823 -16.366 1.00 70.12 164 SER A C 1
ATOM 1088 O O . SER A 1 164 ? 16.404 3.738 -17.366 1.00 70.12 164 SER A O 1
ATOM 1090 N N . THR A 1 165 ? 15.457 2.784 -15.573 1.00 74.75 165 THR A N 1
ATOM 1091 C CA . THR A 1 165 ? 15.854 1.410 -15.880 1.00 74.75 165 THR A CA 1
ATOM 1092 C C . THR A 1 165 ? 14.611 0.532 -15.926 1.00 74.75 165 THR A C 1
ATOM 1094 O O . THR A 1 165 ? 13.990 0.220 -14.909 1.00 74.75 165 THR A O 1
ATOM 1097 N N . CYS A 1 166 ? 14.222 0.137 -17.133 1.00 68.44 166 CYS A N 1
ATOM 1098 C CA . CYS A 1 166 ? 13.099 -0.759 -17.363 1.00 68.44 166 CYS A CA 1
ATOM 1099 C C . CYS A 1 166 ? 13.636 -2.131 -17.753 1.00 68.44 166 CYS A C 1
ATOM 1101 O O . CYS A 1 166 ? 14.322 -2.272 -18.759 1.00 68.44 166 CYS A O 1
ATOM 1103 N N . GLN A 1 167 ? 13.331 -3.146 -16.953 1.00 69.94 167 GLN A N 1
ATOM 1104 C CA . GLN A 1 167 ? 13.729 -4.525 -17.216 1.00 69.94 167 GLN A CA 1
ATOM 1105 C C . GLN A 1 167 ? 12.453 -5.361 -17.270 1.00 69.94 167 GLN A C 1
ATOM 1107 O O . GLN A 1 167 ? 12.053 -5.932 -16.255 1.00 69.94 167 GLN A O 1
ATOM 1112 N N . ALA A 1 168 ? 11.761 -5.386 -18.415 1.00 67.25 168 ALA A N 1
ATOM 1113 C CA . ALA A 1 168 ? 10.538 -6.174 -18.554 1.00 67.25 168 ALA A CA 1
ATOM 1114 C C . ALA A 1 168 ? 10.720 -7.424 -19.421 1.00 67.25 168 ALA A C 1
ATOM 1116 O O . ALA A 1 168 ? 11.282 -7.376 -20.510 1.00 67.25 168 ALA A O 1
ATOM 1117 N N . ARG A 1 169 ? 10.153 -8.546 -18.963 1.00 63.81 169 ARG A N 1
ATOM 1118 C CA . ARG A 1 169 ? 9.758 -9.658 -19.841 1.00 63.81 169 ARG A CA 1
ATOM 1119 C C . ARG A 1 169 ? 8.305 -9.422 -20.265 1.00 63.81 169 ARG A C 1
ATOM 1121 O O . ARG A 1 169 ? 7.396 -9.830 -19.540 1.00 63.81 169 ARG A O 1
ATOM 1128 N N . GLY A 1 170 ? 8.107 -8.696 -21.364 1.00 68.25 170 GLY A N 1
ATOM 1129 C CA . GLY A 1 170 ? 6.807 -8.254 -21.883 1.00 68.25 170 GLY A CA 1
ATOM 1130 C C . GLY A 1 170 ? 6.916 -6.880 -22.556 1.00 68.25 170 GLY A C 1
ATOM 1131 O O . GLY A 1 170 ? 7.937 -6.594 -23.174 1.00 68.25 170 GLY A O 1
ATOM 1132 N N . VAL A 1 171 ? 5.898 -6.026 -22.435 1.00 72.06 171 VAL A N 1
ATOM 1133 C CA . VAL A 1 171 ? 5.892 -4.681 -23.043 1.00 72.06 171 VAL A CA 1
ATOM 1134 C C . VAL A 1 171 ? 6.533 -3.673 -22.086 1.00 72.06 171 VAL A C 1
ATOM 1136 O O . VAL A 1 171 ? 6.118 -3.572 -20.934 1.00 72.06 171 VAL A O 1
ATOM 1139 N N . SER A 1 172 ? 7.523 -2.910 -22.556 1.00 71.56 172 SER A N 1
ATOM 1140 C CA . SER A 1 172 ? 8.148 -1.814 -21.797 1.00 71.56 172 SER A CA 1
ATOM 1141 C C . SER A 1 172 ? 7.924 -0.485 -22.500 1.00 71.56 172 SER A C 1
ATOM 1143 O O . SER A 1 172 ? 8.208 -0.372 -23.687 1.00 71.56 172 SER A O 1
ATOM 1145 N N . ILE A 1 173 ? 7.461 0.514 -21.754 1.00 70.62 173 ILE A N 1
ATOM 1146 C CA . ILE A 1 173 ? 7.342 1.903 -22.192 1.00 70.62 173 ILE A CA 1
ATOM 1147 C C . ILE A 1 173 ? 8.124 2.754 -21.195 1.00 70.62 173 ILE A C 1
ATOM 1149 O O . ILE A 1 173 ? 7.765 2.845 -20.019 1.00 70.62 173 ILE A O 1
ATOM 1153 N N . CYS A 1 174 ? 9.206 3.341 -21.679 1.00 67.38 174 CYS A N 1
ATOM 1154 C CA . CYS A 1 174 ? 10.071 4.300 -21.011 1.00 67.38 174 CYS A CA 1
ATOM 1155 C C . CYS A 1 174 ? 10.293 5.411 -22.051 1.00 67.38 174 CYS A C 1
ATOM 1157 O O . CYS A 1 174 ? 10.375 6.570 -21.615 1.00 67.38 174 CYS A O 1
#

Radius of gyration: 16.81 Å; Cα contacts (8 Å, |Δi|>4): 704; chains: 1; bounding box: 36×24×52 Å

Foldseek 3Di:
DEAEEEAEEEAEEEAEYEYEYEHAYEYEYEHEYEYEYEYEYEYEYEYEYEYEYEYAYEYEYAEEYEYEYEYEYAYEYEAYEYEYEYAYEYEYEYADEYEYEYQEEYEYEYAAYYEYEYEDQYEYEYAYAAEYEYEYEHEYHAEYAHEYHYQYEYEYAYHYNYHYDHRYVYHYHD

Mean predicted aligned error: 7.51 Å

Sequence (174 aa):
STCPARGVSTCPAKGVSTCPARGVSTCPARGESTCPARGVSTCPARGVSTCPARGVSTCPARGVSTCPARGESTCPAGGGVSTCPARGVSTCPARGGSTCPARGVSTCPARRVSTCPARGSQHSTCPARGVSTCPARGVSTCQARGVSTCPARGVSTCPARGVSTCQARGVSIC